Protein AF-A0A949X0C9-F1 (afdb_monomer)

Sequence (89 aa):
MKPIQPSRREAKDSTIRKRGNPNWGKPVQVVAGSVTPTEFELRTKSLSLREDQYANSDLLRAWCKQNKNRCYVPEWLLKKWDMLVETNL

Solvent-accessible surface area (backbone atoms only — not comparable to full-atom values): 6143 Å² total; per-residue (Å²): 140,81,88,89,75,82,86,78,73,72,76,73,77,77,74,77,70,77,83,64,68,88,66,83,77,56,77,76,78,70,63,78,69,84,71,71,73,47,71,48,56,52,50,37,57,76,66,70,54,50,83,89,42,49,86,76,31,66,70,57,50,56,50,42,73,77,34,45,87,79,41,80,67,60,66,73,55,29,62,74,67,73,49,82,64,84,73,86,125

Structure (mmCIF, N/CA/C/O backbone):
data_AF-A0A949X0C9-F1
#
_entry.id   AF-A0A949X0C9-F1
#
loop_
_atom_site.group_PDB
_atom_site.id
_atom_site.type_symbol
_atom_site.label_atom_id
_atom_site.label_alt_id
_atom_site.label_comp_id
_atom_site.label_asym_id
_atom_site.label_entity_id
_atom_site.label_seq_id
_atom_site.pdbx_PDB_ins_code
_atom_site.Cartn_x
_atom_site.Cartn_y
_atom_site.Cartn_z
_atom_site.occupancy
_atom_site.B_iso_or_equiv
_atom_site.auth_seq_id
_atom_site.auth_comp_id
_atom_site.auth_asym_id
_atom_site.auth_atom_id
_atom_site.pdbx_PDB_model_num
ATOM 1 N N . MET A 1 1 ? 77.323 19.280 -60.949 1.00 44.28 1 MET A N 1
ATOM 2 C CA . MET A 1 1 ? 76.132 20.155 -61.030 1.00 44.28 1 MET A CA 1
ATOM 3 C C . MET A 1 1 ? 74.894 19.266 -61.049 1.00 44.28 1 MET A C 1
ATOM 5 O O . MET A 1 1 ? 74.831 18.389 -61.896 1.00 44.28 1 MET A O 1
ATOM 9 N N . LYS A 1 2 ? 73.978 19.400 -60.082 1.00 45.34 2 LYS A N 1
ATOM 10 C CA . LYS A 1 2 ? 72.727 18.621 -60.005 1.00 45.34 2 LYS A CA 1
ATOM 11 C C . LYS A 1 2 ? 71.555 19.599 -60.164 1.00 45.34 2 LYS A C 1
ATOM 13 O O . LYS A 1 2 ? 71.543 20.567 -59.404 1.00 45.34 2 LYS A O 1
ATOM 18 N N . PRO A 1 3 ? 70.604 19.404 -61.093 1.00 45.59 3 PRO A N 1
ATOM 19 C CA . PRO A 1 3 ? 69.389 20.201 -61.100 1.00 45.59 3 PRO A CA 1
ATOM 20 C C . PRO A 1 3 ? 68.385 19.689 -60.058 1.00 45.59 3 PRO A C 1
ATOM 22 O O . PRO A 1 3 ? 68.280 18.498 -59.762 1.00 45.59 3 PRO A O 1
ATOM 25 N N . ILE A 1 4 ? 67.701 20.670 -59.484 1.00 54.34 4 ILE A N 1
ATOM 26 C CA . ILE A 1 4 ? 66.744 20.638 -58.383 1.00 54.34 4 ILE A CA 1
ATOM 27 C C . ILE A 1 4 ? 65.476 19.880 -58.797 1.00 54.34 4 ILE A C 1
ATOM 29 O O . ILE A 1 4 ? 64.870 20.197 -59.816 1.00 54.34 4 ILE A O 1
ATOM 33 N N . GLN A 1 5 ? 65.055 18.911 -57.982 1.00 55.44 5 GLN A N 1
ATOM 34 C CA . GLN A 1 5 ? 63.738 18.273 -58.066 1.00 55.44 5 GLN A CA 1
ATOM 35 C C . GLN A 1 5 ? 62.897 18.744 -56.869 1.00 55.44 5 GLN A C 1
ATOM 37 O O . GLN A 1 5 ? 63.406 18.755 -55.742 1.00 55.44 5 GLN A O 1
ATOM 42 N N . PRO A 1 6 ? 61.644 19.181 -57.080 1.00 46.25 6 PRO A N 1
ATOM 43 C CA . PRO A 1 6 ? 60.846 19.802 -56.036 1.00 46.25 6 PRO A CA 1
ATOM 44 C C . PRO A 1 6 ? 60.408 18.787 -54.977 1.00 46.25 6 PRO A C 1
ATOM 46 O O . PRO A 1 6 ? 59.988 17.668 -55.267 1.00 46.25 6 PRO A O 1
ATOM 49 N N . SER A 1 7 ? 60.477 19.238 -53.725 1.00 51.78 7 SER A N 1
ATOM 50 C CA . SER A 1 7 ? 59.970 18.583 -52.522 1.00 51.78 7 SER A CA 1
ATOM 51 C C . SER A 1 7 ? 58.464 18.319 -52.635 1.00 51.78 7 SER A C 1
ATOM 53 O O . SER A 1 7 ? 57.644 19.112 -52.169 1.00 51.78 7 SER A O 1
ATOM 55 N N . ARG A 1 8 ? 58.083 17.168 -53.194 1.00 50.62 8 ARG A N 1
ATOM 56 C CA . ARG A 1 8 ? 56.747 16.596 -53.016 1.00 50.62 8 ARG A CA 1
ATOM 57 C C . ARG A 1 8 ? 56.681 15.985 -51.614 1.00 50.62 8 ARG A C 1
ATOM 59 O O . ARG A 1 8 ? 56.752 14.777 -51.439 1.00 50.62 8 ARG A O 1
ATOM 66 N N . ARG A 1 9 ? 56.572 16.836 -50.588 1.00 50.81 9 ARG A N 1
ATOM 67 C CA . ARG A 1 9 ? 55.980 16.400 -49.320 1.00 50.81 9 ARG A CA 1
ATOM 68 C C . ARG A 1 9 ? 54.507 16.216 -49.622 1.00 50.81 9 ARG A C 1
ATOM 70 O O . ARG A 1 9 ? 53.768 17.191 -49.709 1.00 50.81 9 ARG A O 1
ATOM 77 N N . GLU A 1 10 ? 54.150 14.969 -49.899 1.00 43.38 10 GLU A N 1
ATOM 78 C CA . GLU A 1 10 ? 52.781 14.504 -50.031 1.00 43.38 10 GLU A CA 1
ATOM 79 C C . GLU A 1 10 ? 51.937 15.155 -48.936 1.00 43.38 10 GLU A C 1
ATOM 81 O O . GLU A 1 10 ? 52.222 15.035 -47.738 1.00 43.38 10 GLU A O 1
ATOM 86 N N . ALA A 1 11 ? 50.944 15.927 -49.378 1.00 48.19 11 ALA A N 1
ATOM 87 C CA . ALA A 1 11 ? 49.862 16.375 -48.534 1.00 48.19 11 ALA A CA 1
ATOM 88 C C . ALA A 1 11 ? 49.263 15.110 -47.927 1.00 48.19 11 ALA A C 1
ATOM 90 O O . ALA A 1 11 ? 48.665 14.294 -48.623 1.00 48.19 11 ALA A O 1
ATOM 91 N N . LYS A 1 12 ? 49.542 14.918 -46.639 1.00 50.72 12 LYS A N 1
ATOM 92 C CA . LYS A 1 12 ? 49.015 13.827 -45.834 1.00 50.72 12 LYS A CA 1
ATOM 93 C C . LYS A 1 12 ? 47.513 13.983 -45.927 1.00 50.72 12 LYS A C 1
ATOM 95 O O . LYS A 1 12 ? 46.992 14.973 -45.419 1.00 50.72 12 LYS A O 1
ATOM 100 N N . ASP A 1 13 ? 46.887 13.078 -46.666 1.00 46.75 13 ASP A N 1
ATOM 101 C CA . ASP A 1 13 ? 45.455 13.029 -46.879 1.00 46.75 13 ASP A CA 1
ATOM 102 C C . ASP A 1 13 ? 44.775 13.228 -45.525 1.00 46.75 13 ASP A C 1
ATOM 104 O O . ASP A 1 13 ? 44.858 12.391 -44.617 1.00 46.75 13 ASP A O 1
ATOM 108 N N . SER A 1 14 ? 4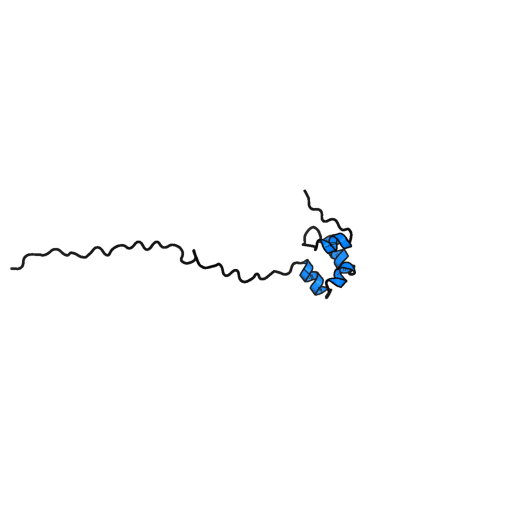4.217 14.425 -45.356 1.00 54.03 14 SER A N 1
ATOM 109 C CA . SER A 1 14 ? 43.438 14.818 -44.201 1.00 54.03 14 SER A CA 1
ATOM 110 C C . SER A 1 14 ? 42.156 14.011 -44.271 1.00 54.03 14 SER A C 1
ATOM 112 O O . SER A 1 14 ? 41.103 14.533 -44.633 1.00 54.03 14 SER A O 1
ATOM 114 N N . THR A 1 15 ? 42.234 12.724 -43.930 1.00 55.88 15 THR A N 1
ATOM 115 C CA . THR A 1 15 ? 41.062 11.949 -43.563 1.00 55.88 15 THR A CA 1
ATOM 116 C C . THR A 1 15 ? 40.481 12.656 -42.350 1.00 55.88 15 THR A C 1
ATOM 118 O O . THR A 1 15 ? 40.874 12.431 -41.204 1.00 55.88 15 THR A O 1
ATOM 121 N N . ILE A 1 16 ? 39.546 13.568 -42.613 1.00 58.16 16 ILE A N 1
ATOM 122 C CA . ILE A 1 16 ? 38.596 14.082 -41.643 1.00 58.16 16 ILE A CA 1
ATOM 123 C C . ILE A 1 16 ? 37.807 12.850 -41.214 1.00 58.16 16 ILE A C 1
ATOM 125 O O . ILE A 1 16 ? 36.759 12.509 -41.761 1.00 58.16 16 ILE A O 1
ATOM 129 N N . ARG A 1 17 ? 38.369 12.105 -40.260 1.00 61.22 17 ARG A N 1
ATOM 130 C CA . ARG A 1 17 ? 37.669 11.041 -39.564 1.00 61.22 17 ARG A CA 1
ATOM 131 C C . ARG A 1 17 ? 36.577 11.762 -38.807 1.00 61.22 17 ARG A C 1
ATOM 133 O O . ARG A 1 17 ? 36.853 12.404 -37.796 1.00 61.22 17 ARG A O 1
ATOM 140 N N . LYS A 1 18 ? 35.367 11.726 -39.371 1.00 60.75 18 LYS A N 1
ATOM 141 C CA . LYS A 1 18 ? 34.132 12.203 -38.755 1.00 60.75 18 LYS A CA 1
ATOM 142 C C . LYS A 1 18 ? 34.137 11.706 -37.311 1.00 60.75 18 LYS A C 1
ATOM 144 O O . LYS A 1 18 ? 33.913 10.524 -37.063 1.00 60.75 18 LYS A O 1
ATOM 149 N N . ARG A 1 19 ? 34.466 12.588 -36.364 1.00 61.22 19 ARG A N 1
ATOM 150 C CA . ARG A 1 19 ? 34.402 12.300 -34.930 1.00 61.22 19 ARG A CA 1
ATOM 151 C C . ARG A 1 19 ? 32.929 12.335 -34.533 1.00 61.22 19 ARG A C 1
ATOM 153 O O . ARG A 1 19 ? 32.476 13.262 -33.877 1.00 61.22 19 ARG A O 1
ATOM 160 N N . GLY A 1 20 ? 32.169 11.348 -35.000 1.00 69.88 20 GLY A N 1
ATOM 161 C CA . GLY A 1 20 ? 30.909 10.988 -34.369 1.00 69.88 20 GLY A CA 1
ATOM 162 C C . GLY A 1 20 ? 31.225 10.367 -33.014 1.00 69.88 20 GLY A C 1
ATOM 163 O O . GLY A 1 20 ? 32.230 9.667 -32.873 1.00 69.88 20 GLY A O 1
ATOM 164 N N . ASN A 1 21 ? 30.411 10.654 -32.003 1.00 68.75 21 ASN A N 1
ATOM 165 C CA . ASN A 1 21 ? 30.565 10.034 -30.695 1.00 68.75 21 ASN A CA 1
ATOM 166 C C . ASN A 1 21 ? 30.487 8.498 -30.871 1.00 68.75 21 ASN A C 1
ATOM 168 O O . ASN A 1 21 ? 29.459 8.004 -31.341 1.00 68.75 21 ASN A O 1
ATOM 172 N N . PRO A 1 22 ? 31.532 7.731 -30.497 1.00 70.25 22 PRO A N 1
ATOM 173 C CA . PRO A 1 22 ? 31.573 6.275 -30.675 1.00 70.25 22 PRO A CA 1
ATOM 174 C C . PRO A 1 22 ? 30.428 5.522 -29.984 1.00 70.25 22 PRO A C 1
ATOM 176 O O . PRO A 1 22 ? 30.252 4.326 -30.199 1.00 70.25 22 PRO A O 1
ATOM 179 N N . ASN A 1 23 ? 29.662 6.194 -29.122 1.00 68.00 23 ASN A N 1
ATOM 180 C CA . ASN A 1 23 ? 28.514 5.617 -28.437 1.00 68.00 23 ASN A CA 1
ATOM 181 C C . ASN A 1 23 ? 27.213 5.626 -29.266 1.00 68.00 23 ASN A C 1
ATOM 183 O O . ASN A 1 23 ? 26.220 5.100 -28.783 1.00 68.00 23 ASN A O 1
ATOM 187 N N . TRP A 1 24 ? 27.195 6.145 -30.502 1.00 68.62 24 TRP A N 1
ATOM 188 C CA . TRP A 1 24 ? 25.977 6.259 -31.339 1.00 68.62 24 TRP A CA 1
ATOM 189 C C . TRP A 1 24 ? 25.384 4.939 -31.871 1.00 68.62 24 TRP A C 1
ATOM 191 O O . TRP A 1 24 ? 24.417 4.958 -32.623 1.00 68.62 24 TRP A O 1
ATOM 201 N N . GLY A 1 25 ? 25.921 3.787 -31.485 1.00 64.81 25 GLY A N 1
ATOM 202 C CA . GLY A 1 25 ? 25.381 2.482 -31.879 1.00 64.81 25 GLY A CA 1
ATOM 203 C C . GLY A 1 25 ? 25.637 1.386 -30.857 1.00 64.81 25 GLY A C 1
ATOM 204 O O . GLY A 1 25 ? 25.434 0.211 -31.151 1.00 64.81 25 GLY A O 1
ATOM 205 N N . LYS A 1 26 ? 26.102 1.749 -29.655 1.00 68.88 26 LYS A N 1
ATOM 206 C CA . LYS A 1 26 ? 26.147 0.777 -28.569 1.00 68.88 26 LYS A CA 1
ATOM 207 C C . LYS A 1 26 ? 24.709 0.611 -28.092 1.00 68.88 26 LYS A C 1
ATOM 209 O O . LYS A 1 26 ? 24.096 1.634 -27.776 1.00 68.88 26 LYS A O 1
ATOM 214 N N . PRO A 1 27 ? 24.158 -0.617 -28.045 1.00 65.00 27 PRO A N 1
ATOM 215 C CA . PRO A 1 27 ? 22.901 -0.816 -27.349 1.00 65.00 27 PRO A CA 1
ATOM 216 C C . PRO A 1 27 ? 23.112 -0.242 -25.955 1.00 65.00 27 PRO A C 1
ATOM 218 O O . PRO A 1 27 ? 24.080 -0.605 -25.278 1.00 65.00 27 PRO A O 1
ATOM 221 N N . VAL A 1 28 ? 22.268 0.717 -25.564 1.00 64.88 28 VAL A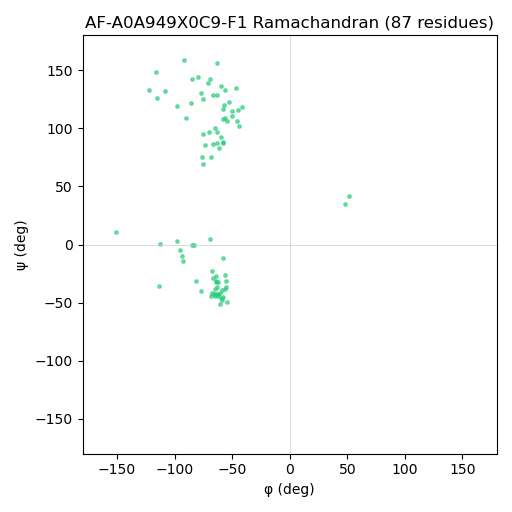 N 1
ATOM 222 C CA . VAL A 1 28 ? 22.179 1.106 -24.162 1.00 64.88 28 VAL A CA 1
ATOM 223 C C . VAL A 1 28 ? 22.015 -0.217 -23.440 1.00 64.88 28 VAL A C 1
ATOM 225 O O . VAL A 1 28 ? 21.051 -0.940 -23.696 1.00 64.88 28 VAL A O 1
ATOM 228 N N . GLN A 1 29 ? 23.001 -0.591 -22.624 1.00 62.03 29 GLN A N 1
ATOM 229 C CA . GLN A 1 29 ? 22.783 -1.644 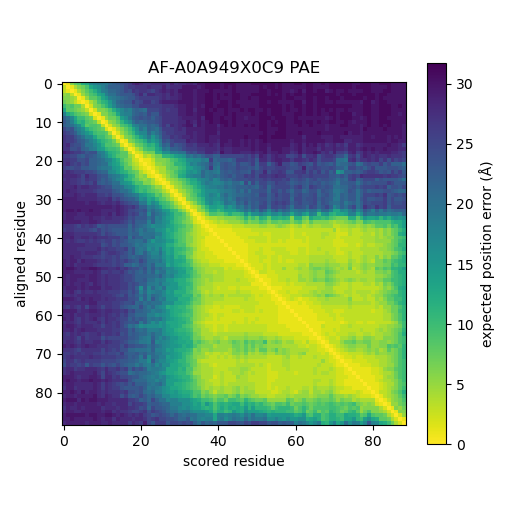-21.657 1.00 62.03 29 GLN A CA 1
ATOM 230 C C . GLN A 1 29 ? 21.776 -1.032 -20.704 1.00 62.03 29 GLN A C 1
ATOM 232 O O . GLN A 1 29 ? 22.133 -0.344 -19.751 1.00 62.03 29 GLN A O 1
ATOM 237 N N . VAL A 1 30 ? 20.501 -1.178 -21.061 1.00 57.84 30 VAL A N 1
ATOM 238 C CA . VAL A 1 30 ? 19.391 -1.002 -20.153 1.00 57.84 30 VAL A CA 1
ATOM 239 C C . VAL A 1 30 ? 19.651 -2.115 -19.162 1.00 57.84 30 VAL A C 1
ATOM 241 O O . VAL A 1 30 ? 19.290 -3.265 -19.395 1.00 57.84 30 VAL A O 1
ATOM 244 N N . VAL A 1 31 ? 20.453 -1.807 -18.141 1.00 60.19 31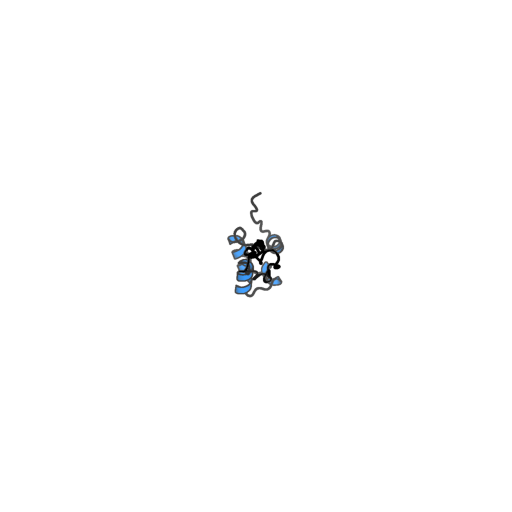 VAL A N 1
ATOM 245 C CA . VAL A 1 31 ? 20.612 -2.662 -16.978 1.00 60.19 31 VAL A CA 1
ATOM 246 C C . VAL A 1 31 ? 19.178 -2.925 -16.575 1.00 60.19 31 VAL A C 1
ATOM 248 O O . VAL A 1 31 ? 18.463 -1.964 -16.285 1.00 60.19 31 VAL A O 1
ATOM 251 N N . ALA A 1 32 ? 18.732 -4.173 -16.754 1.00 56.97 32 ALA A N 1
ATOM 252 C CA . ALA A 1 32 ? 17.356 -4.569 -16.512 1.00 56.97 32 ALA A CA 1
ATOM 253 C C . ALA A 1 32 ? 16.957 -3.937 -15.183 1.00 56.97 32 ALA A C 1
ATOM 255 O O . ALA A 1 32 ? 17.654 -4.136 -14.186 1.00 56.97 32 ALA A O 1
ATOM 256 N N . GLY A 1 33 ? 15.984 -3.026 -15.267 1.00 51.19 33 GLY A N 1
ATOM 257 C CA . GLY A 1 33 ? 15.849 -1.914 -14.345 1.00 51.19 33 GLY A CA 1
ATOM 258 C C . GLY A 1 33 ? 15.987 -2.365 -12.905 1.00 51.19 33 GLY A C 1
ATOM 259 O O . GLY A 1 33 ? 15.364 -3.341 -12.489 1.00 51.19 33 GLY A O 1
ATOM 260 N N . SER A 1 34 ? 16.766 -1.621 -12.126 1.00 50.59 34 SER A N 1
ATOM 261 C CA . SER A 1 34 ? 16.497 -1.534 -10.702 1.00 50.59 34 SER A CA 1
ATOM 262 C C . SER A 1 34 ? 15.069 -1.003 -10.583 1.00 50.59 34 SER A C 1
ATOM 264 O O . SER A 1 34 ? 14.856 0.210 -10.597 1.00 50.59 34 SER A O 1
ATOM 266 N N . VAL A 1 35 ? 14.087 -1.906 -10.594 1.00 64.56 35 VAL A N 1
ATOM 267 C CA . VAL A 1 35 ? 12.694 -1.586 -10.324 1.00 64.56 35 VAL A CA 1
ATOM 268 C C . VAL A 1 35 ? 12.725 -1.108 -8.890 1.00 64.56 35 VAL A C 1
ATOM 270 O O . VAL A 1 35 ? 12.851 -1.900 -7.958 1.00 64.56 35 VAL A O 1
ATOM 273 N N . THR A 1 36 ? 12.777 0.209 -8.722 1.00 73.44 36 THR A N 1
ATOM 274 C CA . THR A 1 36 ? 12.672 0.819 -7.410 1.00 73.44 36 THR A CA 1
ATOM 275 C C . THR A 1 36 ? 11.334 0.351 -6.863 1.00 73.44 36 THR A C 1
ATOM 277 O O . THR A 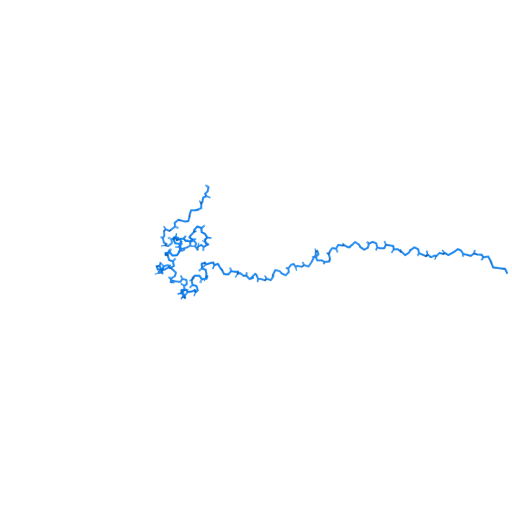1 36 ? 10.319 0.642 -7.507 1.00 73.44 36 THR A O 1
ATOM 280 N N . PRO A 1 37 ? 11.323 -0.416 -5.759 1.00 78.44 37 PRO A N 1
ATOM 281 C CA . PRO A 1 37 ? 10.082 -0.946 -5.235 1.00 78.44 37 PRO A CA 1
ATOM 282 C C .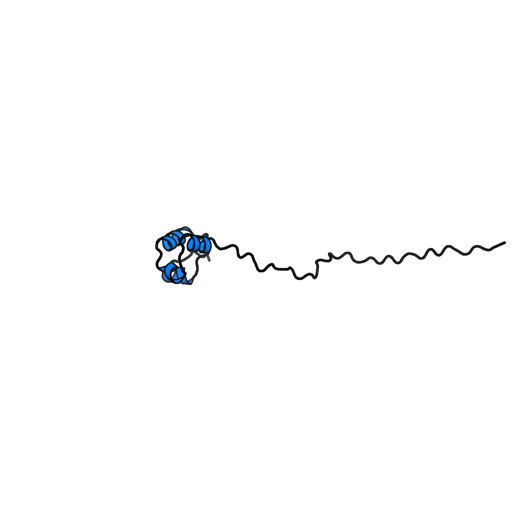 PRO A 1 37 ? 9.150 0.227 -4.971 1.00 78.44 37 PRO A C 1
ATOM 284 O O . PRO A 1 37 ? 9.567 1.253 -4.422 1.00 78.44 37 PRO A O 1
ATOM 287 N N . THR A 1 38 ? 7.905 0.101 -5.415 1.00 84.75 38 THR A N 1
ATOM 288 C CA . THR A 1 38 ? 6.925 1.166 -5.189 1.00 84.75 38 THR A CA 1
ATOM 289 C C . THR A 1 38 ? 6.697 1.338 -3.687 1.00 84.75 38 THR A C 1
ATOM 291 O O . THR A 1 38 ? 6.896 0.408 -2.904 1.00 84.75 38 THR A O 1
ATOM 294 N N . GLU A 1 39 ? 6.248 2.515 -3.246 1.00 88.44 39 GLU A N 1
ATOM 295 C CA . GLU A 1 39 ? 5.917 2.721 -1.826 1.00 88.44 39 GLU A CA 1
ATOM 296 C C . GLU A 1 39 ? 4.899 1.692 -1.312 1.00 88.44 39 GLU A C 1
ATOM 298 O O . GLU A 1 39 ? 4.975 1.267 -0.160 1.00 88.44 39 GLU A O 1
ATOM 303 N N . PHE A 1 40 ? 3.997 1.233 -2.186 1.00 88.19 40 PHE A N 1
ATOM 304 C CA . PHE A 1 40 ? 3.088 0.129 -1.901 1.00 88.19 40 PHE A CA 1
ATOM 305 C C . PHE A 1 40 ? 3.839 -1.171 -1.590 1.00 88.19 40 PHE A C 1
ATOM 307 O O . PHE A 1 40 ? 3.601 -1.766 -0.543 1.00 88.19 40 PHE A O 1
ATOM 314 N N . GLU A 1 41 ? 4.776 -1.586 -2.445 1.00 88.12 41 GLU A N 1
ATOM 315 C CA . GLU A 1 41 ? 5.585 -2.796 -2.237 1.00 88.12 41 GLU A CA 1
ATOM 316 C C . GLU A 1 41 ? 6.471 -2.700 -0.993 1.00 88.12 41 GLU A C 1
ATOM 318 O O . GLU A 1 41 ? 6.638 -3.675 -0.260 1.00 88.12 41 GLU A O 1
ATOM 323 N N . LEU A 1 42 ? 7.015 -1.516 -0.706 1.00 90.69 42 LEU A N 1
ATOM 324 C CA . LEU A 1 42 ? 7.736 -1.275 0.541 1.00 90.69 42 LEU A CA 1
ATOM 325 C C . LEU A 1 42 ? 6.808 -1.455 1.744 1.00 90.69 42 LEU A C 1
ATOM 327 O O . LEU A 1 42 ? 7.190 -2.096 2.725 1.00 90.69 42 LEU A O 1
ATOM 331 N N . ARG A 1 43 ? 5.572 -0.949 1.664 1.00 90.38 43 ARG A N 1
ATOM 332 C CA . ARG A 1 43 ? 4.601 -1.059 2.752 1.00 90.38 43 ARG A CA 1
ATOM 333 C 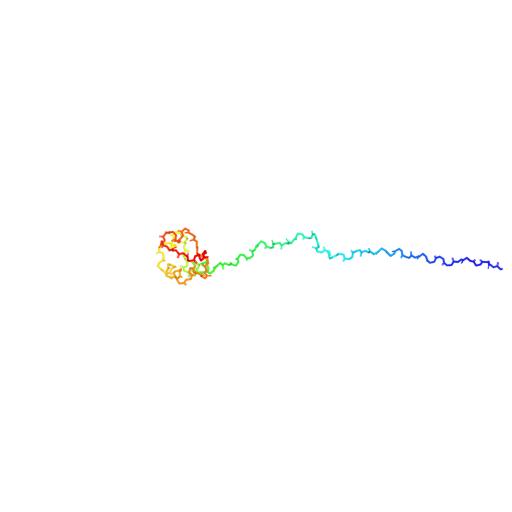C . ARG A 1 43 ? 4.136 -2.494 2.971 1.00 90.38 43 ARG A C 1
ATOM 335 O O . ARG A 1 43 ? 4.087 -2.930 4.120 1.00 90.38 43 ARG A O 1
ATOM 342 N N . THR A 1 44 ? 3.826 -3.235 1.910 1.00 90.00 44 THR A N 1
ATOM 343 C CA . THR A 1 44 ? 3.418 -4.644 2.017 1.00 90.00 44 THR A CA 1
ATOM 344 C C . THR A 1 44 ? 4.552 -5.510 2.551 1.00 90.00 44 THR A C 1
ATOM 346 O O . THR A 1 44 ? 4.311 -6.355 3.414 1.00 90.00 44 THR A O 1
ATOM 349 N N . LYS A 1 45 ? 5.796 -5.230 2.141 1.00 90.06 45 LYS A N 1
ATOM 350 C CA . LYS A 1 45 ? 6.994 -5.893 2.662 1.00 90.06 45 LYS A CA 1
ATOM 351 C C . LYS A 1 45 ? 7.237 -5.587 4.139 1.00 90.06 45 LYS A C 1
ATOM 353 O O . LYS A 1 45 ? 7.533 -6.505 4.895 1.00 90.06 45 LYS A O 1
ATOM 358 N N . SER A 1 46 ? 7.079 -4.336 4.579 1.00 90.88 46 SER A N 1
ATOM 359 C CA . SER A 1 46 ? 7.186 -3.980 6.004 1.00 90.88 46 SER A CA 1
ATOM 360 C C . SER A 1 46 ? 6.101 -4.626 6.865 1.00 90.88 46 SER A C 1
ATOM 362 O O . SER A 1 46 ? 6.343 -4.913 8.033 1.00 90.88 46 SER A O 1
ATOM 364 N N . LEU A 1 47 ? 4.912 -4.852 6.303 1.00 89.50 47 LEU A N 1
ATOM 365 C CA . LEU A 1 47 ? 3.813 -5.545 6.977 1.00 89.50 47 LEU A CA 1
ATOM 366 C C . LEU A 1 47 ? 3.906 -7.077 6.846 1.00 89.50 47 LEU A C 1
ATOM 368 O O . LEU A 1 47 ? 3.040 -7.771 7.373 1.00 89.50 47 LEU A O 1
ATOM 372 N N . SER A 1 48 ? 4.929 -7.601 6.155 1.00 91.75 48 SER A N 1
ATOM 373 C CA . SER A 1 48 ? 5.097 -9.027 5.834 1.00 91.75 48 SER A CA 1
ATOM 374 C C . SER A 1 48 ? 3.828 -9.669 5.262 1.00 91.75 48 SER A C 1
ATOM 376 O O . SER A 1 48 ? 3.525 -10.830 5.534 1.00 91.75 48 SER A O 1
ATOM 378 N N . LEU A 1 49 ? 3.065 -8.897 4.485 1.00 90.44 49 LEU A N 1
ATOM 379 C CA . LEU A 1 49 ? 1.816 -9.358 3.899 1.00 90.44 49 LEU A CA 1
ATOM 380 C C . LEU A 1 49 ? 2.090 -10.092 2.595 1.00 90.44 49 LEU A C 1
ATOM 382 O O . LEU A 1 49 ? 2.920 -9.679 1.785 1.00 90.44 49 LEU A O 1
ATOM 386 N N . ARG A 1 50 ? 1.318 -11.148 2.369 1.00 88.12 50 ARG A N 1
ATOM 387 C CA . ARG A 1 50 ? 1.218 -11.797 1.063 1.00 88.12 50 ARG A CA 1
ATOM 388 C C . ARG A 1 50 ? 0.073 -11.187 0.257 1.00 88.12 50 ARG A C 1
ATOM 390 O O . ARG A 1 50 ? -0.852 -10.618 0.836 1.00 88.12 50 ARG A O 1
ATOM 397 N N . GLU A 1 51 ? 0.103 -11.335 -1.064 1.00 85.38 51 GLU A N 1
ATOM 398 C CA . GLU A 1 51 ? -0.921 -10.774 -1.961 1.00 85.38 51 GLU A CA 1
ATOM 399 C C . GLU A 1 51 ? -2.348 -11.214 -1.596 1.00 85.38 51 GLU A C 1
ATOM 401 O O . GLU A 1 51 ? -3.280 -10.409 -1.637 1.00 85.38 51 GLU A O 1
ATOM 406 N N . ASP A 1 52 ? -2.513 -12.461 -1.143 1.00 87.44 52 ASP A N 1
ATOM 407 C CA . ASP A 1 52 ? -3.784 -13.013 -0.663 1.00 87.44 52 ASP A CA 1
ATOM 408 C C . ASP A 1 52 ? -4.304 -12.311 0.603 1.00 87.44 52 ASP A C 1
ATOM 410 O O . ASP A 1 52 ? -5.513 -12.220 0.824 1.00 87.44 52 ASP A O 1
ATOM 414 N N . GLN A 1 53 ? -3.397 -11.746 1.400 1.00 88.75 53 GLN A N 1
ATOM 415 C CA . GLN A 1 53 ? -3.695 -11.056 2.651 1.00 88.75 53 GLN A CA 1
ATOM 416 C C . GLN A 1 53 ? -3.892 -9.551 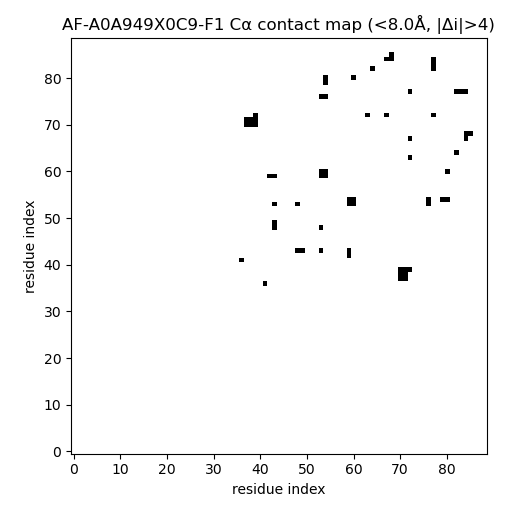2.475 1.00 88.75 53 GLN A C 1
ATOM 418 O O . GLN A 1 53 ? -4.424 -8.912 3.383 1.00 88.75 53 GLN A O 1
ATOM 423 N N . TYR A 1 54 ? -3.508 -8.971 1.330 1.00 89.88 54 TYR A N 1
ATOM 424 C CA . TYR A 1 54 ? -3.611 -7.525 1.106 1.00 89.88 54 TYR A CA 1
ATOM 425 C C . TYR A 1 54 ? -5.026 -7.036 1.356 1.00 89.88 54 TYR A C 1
ATOM 427 O O . TYR A 1 54 ? -5.219 -6.121 2.144 1.00 89.88 54 TYR A O 1
ATOM 435 N N . ALA A 1 55 ? -6.015 -7.708 0.774 1.00 87.19 55 ALA A N 1
ATOM 436 C CA . ALA A 1 55 ? -7.409 -7.308 0.886 1.00 87.19 55 ALA A CA 1
ATOM 437 C C . ALA A 1 55 ? -8.007 -7.455 2.294 1.00 87.19 55 ALA A C 1
ATOM 439 O O . ALA A 1 55 ? -8.990 -6.782 2.602 1.00 87.19 55 ALA A O 1
ATOM 440 N N . ASN A 1 56 ? -7.421 -8.318 3.125 1.00 88.25 56 ASN A N 1
ATOM 441 C CA . ASN A 1 56 ? -7.880 -8.589 4.487 1.00 88.25 56 ASN A CA 1
ATOM 442 C C . ASN A 1 56 ? -7.127 -7.742 5.528 1.00 88.25 56 ASN A C 1
ATOM 444 O O . ASN A 1 56 ? -7.437 -7.810 6.712 1.00 88.25 56 ASN A O 1
ATOM 448 N N . SER A 1 57 ? -6.121 -6.965 5.111 1.00 89.12 57 SER A N 1
ATOM 449 C CA . SER A 1 57 ? -5.330 -6.134 6.012 1.00 89.12 57 SER A CA 1
ATOM 450 C C . SER A 1 57 ? -5.943 -4.745 6.168 1.00 89.12 57 SER A C 1
ATOM 452 O O . SER A 1 57 ? -5.846 -3.897 5.276 1.00 89.12 57 SER A O 1
ATOM 454 N N . ASP A 1 58 ? -6.502 -4.474 7.346 1.00 89.50 58 ASP A N 1
ATOM 455 C CA . ASP A 1 58 ? -7.022 -3.147 7.688 1.00 89.50 58 ASP A CA 1
ATOM 456 C C . ASP A 1 58 ? -5.922 -2.077 7.733 1.00 89.50 58 ASP A C 1
ATOM 458 O O . ASP A 1 58 ? -6.154 -0.929 7.350 1.00 89.50 58 ASP A O 1
ATOM 462 N N . LEU A 1 59 ? -4.699 -2.453 8.128 1.00 90.62 59 LEU A N 1
ATOM 463 C CA . LEU A 1 59 ? -3.542 -1.552 8.138 1.00 90.62 59 LEU A CA 1
ATOM 464 C C . LEU A 1 59 ? -3.157 -1.109 6.724 1.00 90.62 59 LEU A C 1
ATOM 466 O O . LEU A 1 59 ? -2.904 0.078 6.497 1.00 90.62 59 LEU A O 1
ATOM 470 N N . LEU A 1 60 ? -3.134 -2.045 5.768 1.00 90.69 60 LEU A N 1
ATOM 471 C CA . LEU A 1 60 ? -2.865 -1.724 4.369 1.00 90.69 60 LEU A CA 1
ATOM 472 C C . LEU A 1 60 ? -4.009 -0.891 3.782 1.00 90.69 60 LEU A C 1
ATOM 474 O O . LEU A 1 60 ? -3.755 0.116 3.125 1.00 90.69 60 LEU A O 1
ATOM 478 N N . ARG A 1 61 ? -5.263 -1.243 4.095 1.00 89.00 61 ARG A N 1
ATOM 479 C CA . ARG A 1 61 ? -6.454 -0.506 3.654 1.00 89.00 61 ARG A CA 1
ATOM 480 C C . ARG A 1 61 ? -6.452 0.943 4.143 1.00 89.00 61 ARG A C 1
ATOM 482 O O . ARG A 1 61 ? -6.719 1.852 3.359 1.00 89.00 61 ARG A O 1
ATOM 489 N N . ALA A 1 62 ? -6.144 1.180 5.418 1.00 90.19 62 ALA A N 1
ATOM 490 C CA . ALA A 1 62 ? -6.059 2.523 5.992 1.00 90.19 62 ALA A CA 1
ATOM 491 C C . ALA A 1 62 ? -4.935 3.349 5.348 1.00 90.19 62 ALA A C 1
ATOM 493 O O . ALA A 1 62 ? -5.147 4.509 4.991 1.00 90.19 62 ALA A O 1
ATOM 494 N N . TRP A 1 63 ? -3.769 2.734 5.131 1.00 90.25 63 TRP A N 1
ATOM 495 C CA . TRP A 1 63 ? -2.656 3.376 4.437 1.00 90.25 63 TRP A CA 1
ATOM 496 C C . TRP A 1 63 ? -3.019 3.736 2.991 1.00 90.25 63 TRP A C 1
ATOM 498 O O . TRP A 1 63 ? -2.780 4.868 2.567 1.00 90.25 63 TRP A O 1
ATOM 508 N N . CYS A 1 64 ? -3.669 2.825 2.259 1.00 88.69 64 CYS A N 1
ATOM 509 C CA . CYS A 1 64 ? -4.155 3.083 0.907 1.00 88.69 64 CYS A CA 1
ATOM 510 C C . CYS A 1 64 ? -5.167 4.234 0.884 1.00 88.69 64 CYS A C 1
ATOM 512 O O . CYS A 1 64 ? -5.039 5.102 0.034 1.00 88.69 64 CYS A O 1
ATOM 514 N N . LYS A 1 65 ? -6.108 4.345 1.834 1.00 86.25 65 LYS A N 1
ATOM 515 C CA . LYS A 1 65 ? -7.037 5.499 1.880 1.00 86.25 65 LYS A CA 1
ATOM 516 C C . LYS A 1 65 ? -6.318 6.848 1.942 1.00 86.25 65 LYS A C 1
ATOM 518 O O . LYS A 1 65 ? -6.786 7.801 1.328 1.00 86.25 65 LYS A O 1
ATOM 523 N N . GLN A 1 66 ? -5.209 6.923 2.675 1.00 87.38 66 GLN A N 1
ATOM 524 C CA . GLN A 1 66 ? -4.432 8.155 2.832 1.00 87.38 66 GLN A CA 1
ATOM 525 C C . GLN A 1 66 ? -3.494 8.425 1.647 1.00 87.38 66 GLN A C 1
ATOM 527 O O . GLN A 1 66 ? -3.236 9.581 1.324 1.00 87.38 66 GLN A O 1
ATOM 532 N N . ASN A 1 67 ? -2.993 7.372 0.995 1.00 84.44 67 ASN A N 1
ATOM 533 C CA . ASN A 1 67 ? -1.940 7.474 -0.019 1.00 84.44 67 ASN A CA 1
ATOM 534 C C . ASN A 1 67 ? -2.403 7.132 -1.443 1.00 84.44 67 ASN A C 1
ATOM 536 O O . ASN A 1 67 ? -1.608 7.247 -2.367 1.00 84.44 67 ASN A O 1
ATOM 540 N N . LYS A 1 68 ? -3.679 6.783 -1.660 1.00 79.94 68 LYS A N 1
ATOM 541 C CA . LYS A 1 68 ? -4.239 6.378 -2.967 1.00 79.94 68 LYS A CA 1
ATOM 542 C C . LYS A 1 68 ? -4.050 7.400 -4.094 1.00 79.94 68 LYS A C 1
ATOM 544 O O . LYS A 1 68 ? -4.026 7.017 -5.253 1.00 79.94 68 LYS A O 1
ATOM 549 N N . ASN A 1 69 ? -3.917 8.683 -3.750 1.00 79.88 69 ASN A N 1
ATOM 550 C CA . ASN A 1 69 ? -3.721 9.774 -4.710 1.00 79.88 69 ASN A CA 1
ATOM 551 C C . ASN A 1 69 ? -2.231 10.108 -4.933 1.00 79.88 69 ASN A C 1
ATOM 553 O O . ASN A 1 69 ? -1.907 10.911 -5.800 1.00 79.88 69 ASN A O 1
ATOM 557 N N . ARG A 1 70 ? -1.326 9.547 -4.117 1.00 82.44 70 ARG A N 1
ATOM 558 C CA . ARG A 1 70 ? 0.120 9.840 -4.132 1.00 82.44 70 ARG A CA 1
ATOM 559 C C . ARG A 1 70 ? 0.955 8.644 -4.572 1.00 82.44 70 ARG A C 1
ATOM 561 O O . ARG A 1 70 ? 1.969 8.820 -5.237 1.00 82.44 70 ARG A O 1
ATOM 568 N N . CYS A 1 71 ? 0.526 7.447 -4.195 1.00 83.44 71 CYS A N 1
ATOM 569 C CA . CYS A 1 71 ? 1.211 6.197 -4.461 1.00 83.44 71 CYS A CA 1
ATOM 570 C C . CYS A 1 71 ? 0.345 5.327 -5.369 1.00 83.44 71 CYS A C 1
ATOM 572 O O . CYS A 1 71 ? -0.883 5.327 -5.279 1.00 83.44 71 CYS A O 1
ATOM 574 N N . TYR A 1 72 ? 1.003 4.531 -6.204 1.00 83.69 72 TYR A N 1
ATOM 575 C CA . TYR A 1 72 ? 0.328 3.509 -6.987 1.00 83.69 72 TYR A CA 1
ATOM 576 C C . TYR A 1 72 ? -0.319 2.460 -6.066 1.00 83.69 72 TYR A C 1
ATOM 578 O O . TYR A 1 72 ? 0.344 1.906 -5.188 1.00 83.69 72 TYR A O 1
ATOM 586 N N . VAL A 1 73 ? -1.606 2.179 -6.285 1.00 84.94 73 VAL A N 1
ATOM 587 C CA . VAL A 1 73 ? -2.345 1.085 -5.641 1.00 84.94 73 VAL A CA 1
ATOM 588 C C . VAL A 1 73 ? -2.900 0.173 -6.740 1.00 84.94 73 VAL A C 1
ATOM 590 O O . VAL A 1 73 ? -3.492 0.688 -7.690 1.00 84.94 73 VAL A O 1
ATOM 593 N N . PRO A 1 74 ? -2.752 -1.162 -6.638 1.00 86.50 74 PRO A N 1
ATOM 594 C CA . PRO A 1 74 ? -3.254 -2.077 -7.658 1.00 86.50 74 PRO A CA 1
ATOM 595 C C . PRO A 1 74 ? -4.772 -1.972 -7.862 1.00 86.50 74 PRO A C 1
ATOM 597 O O . PRO A 1 74 ? -5.543 -1.975 -6.900 1.00 86.50 74 PRO A O 1
ATOM 600 N N . GLU A 1 75 ? -5.214 -1.964 -9.120 1.00 86.06 75 GLU A N 1
ATOM 601 C CA . GLU A 1 75 ? -6.629 -1.791 -9.486 1.00 86.06 75 GLU A CA 1
ATOM 602 C C . GLU A 1 75 ? -7.544 -2.869 -8.884 1.00 86.06 75 GLU A C 1
ATOM 604 O O . GLU A 1 75 ? -8.643 -2.581 -8.411 1.00 86.06 75 GLU A O 1
ATOM 609 N N . TRP A 1 76 ? -7.082 -4.121 -8.840 1.00 88.06 76 TRP A N 1
ATOM 610 C CA . TRP A 1 76 ? -7.835 -5.226 -8.242 1.0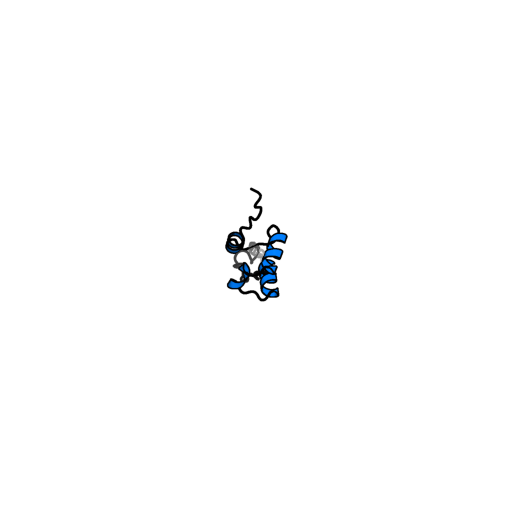0 88.06 76 TRP A CA 1
ATOM 611 C C . TRP A 1 76 ? -8.092 -5.016 -6.742 1.00 88.06 76 TRP A C 1
ATOM 613 O O . TRP A 1 76 ? -9.133 -5.426 -6.227 1.00 88.06 76 TRP A O 1
ATOM 623 N N . LEU A 1 77 ? -7.167 -4.352 -6.044 1.00 88.88 77 LEU A N 1
ATOM 624 C CA . LEU A 1 77 ? -7.271 -4.064 -4.617 1.00 88.88 77 LEU A CA 1
ATOM 625 C C . LEU A 1 77 ? -8.241 -2.902 -4.372 1.00 88.88 77 LEU A C 1
ATOM 627 O O . LEU A 1 77 ? -9.076 -2.969 -3.471 1.00 88.88 77 LEU A O 1
ATOM 631 N N . LEU A 1 78 ? -8.189 -1.885 -5.236 1.00 85.88 78 LEU A N 1
ATOM 632 C CA . LEU A 1 78 ? -9.145 -0.776 -5.253 1.00 85.88 78 LEU A CA 1
ATOM 633 C C . LEU A 1 78 ? -10.577 -1.275 -5.467 1.00 85.88 78 LEU A C 1
ATOM 635 O O . LEU A 1 78 ? -11.456 -0.944 -4.673 1.00 85.88 78 LEU A O 1
ATOM 639 N N . LYS A 1 79 ? -10.792 -2.148 -6.461 1.00 86.19 79 LYS A N 1
ATOM 640 C CA . LYS A 1 79 ? -12.089 -2.796 -6.718 1.00 86.19 79 LYS A CA 1
ATOM 641 C C . LYS A 1 79 ? -12.582 -3.590 -5.511 1.00 86.19 79 LYS A C 1
ATOM 643 O O . LYS A 1 79 ? -13.740 -3.476 -5.130 1.00 86.19 79 LYS A O 1
ATOM 648 N N . LYS A 1 80 ? -11.705 -4.372 -4.875 1.00 88.44 80 LYS A N 1
ATOM 649 C CA . LYS A 1 80 ? -12.080 -5.213 -3.728 1.00 88.44 80 LYS A CA 1
ATOM 650 C C . LYS A 1 80 ? -12.480 -4.406 -2.490 1.00 88.44 80 LYS A C 1
ATOM 652 O O . LYS A 1 80 ? -13.279 -4.880 -1.688 1.00 88.44 80 LYS A O 1
ATOM 657 N N . TRP A 1 81 ? -11.939 -3.203 -2.325 1.00 87.19 81 TRP A N 1
ATOM 658 C CA . TRP A 1 81 ? -12.283 -2.309 -1.218 1.00 87.19 81 TRP A CA 1
ATOM 659 C C . TRP A 1 81 ? -13.315 -1.237 -1.554 1.00 87.19 81 TRP A C 1
ATOM 661 O O . TRP A 1 81 ? -13.597 -0.415 -0.674 1.00 87.19 81 TRP A O 1
ATOM 671 N N . ASP A 1 82 ? -13.836 -1.254 -2.783 1.00 83.69 82 ASP A N 1
ATOM 672 C CA . ASP A 1 82 ? -14.722 -0.235 -3.348 1.00 83.69 82 ASP A CA 1
ATOM 673 C C . ASP A 1 82 ? -14.137 1.185 -3.202 1.00 83.69 82 ASP A C 1
ATOM 675 O O . ASP A 1 82 ? -14.790 2.145 -2.800 1.00 83.69 82 ASP A O 1
ATOM 679 N N . MET A 1 83 ? -12.827 1.307 -3.447 1.00 80.25 83 MET A N 1
ATOM 680 C CA . MET A 1 83 ? -12.105 2.575 -3.380 1.00 80.25 83 MET A CA 1
ATOM 681 C C . MET A 1 83 ? -11.941 3.173 -4.770 1.00 80.25 83 MET A C 1
ATOM 683 O O . MET A 1 83 ? -11.237 2.622 -5.611 1.00 80.25 83 MET A O 1
ATOM 687 N N . LEU A 1 84 ? -12.498 4.364 -4.972 1.00 72.81 84 LEU A N 1
ATOM 688 C CA . LEU A 1 84 ? -12.212 5.186 -6.144 1.00 72.81 84 LEU A CA 1
ATOM 689 C C . LEU A 1 84 ? -10.952 6.029 -5.888 1.00 72.81 84 LEU A C 1
ATOM 691 O O . LEU A 1 84 ? -10.880 6.789 -4.912 1.00 72.81 84 LEU A O 1
ATOM 695 N N . VAL A 1 85 ? -9.939 5.864 -6.742 1.00 68.06 85 VAL A N 1
ATOM 696 C CA . VAL A 1 85 ? -8.841 6.833 -6.883 1.00 68.06 85 VAL A CA 1
ATOM 697 C C . VAL A 1 85 ? -9.388 7.989 -7.702 1.00 68.06 85 VAL A C 1
ATOM 699 O O . VAL A 1 85 ? -10.004 7.763 -8.741 1.00 68.06 85 VAL A O 1
ATOM 702 N N . GLU A 1 86 ? -9.188 9.217 -7.234 1.00 65.75 86 GLU A N 1
ATOM 703 C CA . GLU A 1 86 ? -9.569 10.398 -8.003 1.00 65.75 86 GLU A CA 1
ATOM 704 C C . GLU A 1 86 ? -8.581 10.578 -9.153 1.00 65.75 86 GLU A C 1
ATOM 706 O O . GLU A 1 86 ? -7.587 11.294 -9.053 1.00 65.75 86 GLU A O 1
ATOM 711 N N . THR A 1 87 ? -8.841 9.904 -10.266 1.00 60.25 87 THR A N 1
ATOM 712 C CA . THR A 1 87 ? -8.274 10.295 -11.550 1.00 60.25 87 THR A CA 1
ATOM 713 C C . THR A 1 87 ? -9.056 11.523 -11.998 1.00 60.25 87 THR A C 1
ATOM 715 O O . THR A 1 87 ? -10.157 11.382 -12.525 1.00 60.25 87 THR A O 1
ATOM 718 N N . ASN A 1 88 ? -8.544 12.723 -11.709 1.00 55.22 88 ASN A N 1
ATOM 719 C CA . ASN A 1 88 ? -9.064 13.941 -12.332 1.00 55.22 88 ASN A CA 1
ATOM 720 C C . ASN A 1 88 ? -8.959 13.752 -13.856 1.00 55.22 88 ASN A C 1
ATOM 722 O O . ASN A 1 88 ? -7.849 13.681 -14.387 1.00 55.22 88 ASN A O 1
ATOM 726 N N . LEU A 1 89 ? -10.112 13.576 -14.506 1.00 54.12 89 LEU A N 1
ATOM 727 C CA . LEU A 1 89 ? -10.302 13.645 -15.955 1.00 54.12 89 LEU A CA 1
ATOM 728 C C . LEU A 1 89 ? -10.623 15.087 -16.341 1.00 54.12 89 LEU A C 1
ATOM 730 O O . LEU A 1 89 ? -11.387 15.726 -15.582 1.00 54.12 89 LEU A O 1
#

pLDDT: mean 73.54, std 15.76, range [43.38, 91.75]

Secondary structure (DSSP, 8-state):
---------------------TTTTS-----S---PPPHHHHHHHHTT--HHHHTT-HHHHHHHHHHTTTS---HHHHHHTTPPP----

Mean predicted aligned error: 16.01 Å

Foldseek 3Di:
DDDDDDDCPDPPPPPPVPPDPPCPPDPPPPVVDPPVQWPLNVVCVVVVHDPVCCLVDPPNVVVCVVCVQPTDDDPVSCVSVVHDRPPPD

Radius of gyration: 32.8 Å; Cα contacts (8 Å, |Δi|>4): 33; chains: 1; bounding box: 91×34×69 Å

Nearest PDB structures (foldseek):
  1a2b-assembly1_A  TM=4.994E-01  e=6.807E+00  Homo sapiens